Protein AF-A0A1A8UN78-F1 (afdb_monomer_lite)

pLDDT: mean 78.89, std 15.94, range [45.44, 94.69]

Organism: Nothobranchius furzeri (NCBI:txid105023)

InterPro domains:
  IPR003599 Immunoglobulin domain subtype [SM00409] (3-78)
  IPR007110 Immunoglobulin-like domain [PS50835] (1-78)
  IPR013783 Immunoglobulin-like fold [G3DSA:2.60.40.10] (1-80)
  IPR036179 Immunoglobulin-like domain superfamily [SSF48726] (3-70)
  IPR050488 Immunoglobulin Fc region receptor [PTHR11481] (1-78)

Secondary structure (DSSP, 8-state):
-B--SSPEETT--EEEE---SS----BEEEEETTEEE--GGGBSEEEE-S--GGG-EEEEEEETTSS-BPPPEEE-EE-------SS--S-TT--------

Structure (mmCIF, N/CA/C/O backbone):
data_AF-A0A1A8UN78-F1
#
_entry.id   AF-A0A1A8UN78-F1
#
loop_
_atom_site.group_PDB
_atom_site.id
_atom_site.type_symbol
_atom_site.label_atom_id
_atom_site.label_alt_id
_atom_site.label_comp_id
_atom_site.label_asym_id
_atom_site.label_entity_id
_atom_site.label_seq_id
_atom_site.pdbx_PDB_ins_code
_atom_site.Cartn_x
_atom_site.Cartn_y
_atom_site.Cartn_z
_atom_site.occupancy
_atom_site.B_iso_or_equiv
_atom_site.auth_seq_id
_atom_site.auth_comp_id
_atom_site.auth_asym_id
_atom_site.auth_atom_id
_atom_site.pdbx_PDB_model_num
ATOM 1 N N . LEU A 1 1 ? -1.497 -2.773 -9.807 1.00 89.06 1 LEU A N 1
ATOM 2 C CA . LEU A 1 1 ? -1.701 -2.971 -8.364 1.00 89.06 1 LEU A CA 1
ATOM 3 C C . LEU A 1 1 ? -3.036 -3.671 -8.148 1.00 89.06 1 LEU A C 1
ATOM 5 O O . LEU A 1 1 ? -3.996 -3.318 -8.821 1.00 89.06 1 LEU A O 1
ATOM 9 N N . LYS A 1 2 ? -3.098 -4.665 -7.263 1.00 89.62 2 LYS A N 1
ATOM 10 C CA . LYS A 1 2 ? -4.352 -5.190 -6.714 1.00 89.62 2 LYS A CA 1
ATOM 11 C C . LYS A 1 2 ? -4.522 -4.613 -5.316 1.00 89.62 2 LYS A C 1
ATOM 13 O O . LYS A 1 2 ? -3.667 -4.826 -4.458 1.00 89.62 2 LYS A O 1
ATOM 18 N N . ALA A 1 3 ? -5.610 -3.882 -5.143 1.00 89.38 3 ALA A N 1
ATOM 19 C CA . ALA A 1 3 ? -5.991 -3.179 -3.931 1.00 89.38 3 ALA A CA 1
ATOM 20 C C . ALA A 1 3 ? -7.416 -3.596 -3.523 1.00 89.38 3 ALA A C 1
ATOM 22 O O . ALA A 1 3 ? -8.195 -4.002 -4.393 1.00 89.38 3 ALA A O 1
ATOM 23 N N . PRO A 1 4 ? -7.774 -3.518 -2.231 1.00 87.06 4 PRO A N 1
ATOM 24 C CA . PRO A 1 4 ? -9.151 -3.711 -1.796 1.00 87.06 4 PRO A CA 1
ATOM 25 C C . PRO A 1 4 ? -10.068 -2.658 -2.435 1.00 87.06 4 PRO A C 1
ATOM 27 O O . PRO A 1 4 ? -9.753 -1.474 -2.451 1.00 87.06 4 PRO A O 1
ATOM 30 N N . SER A 1 5 ? -11.219 -3.095 -2.950 1.00 85.81 5 SER A N 1
ATOM 31 C CA . SER A 1 5 ? -12.233 -2.198 -3.528 1.00 85.81 5 SER A CA 1
ATOM 32 C C . SER A 1 5 ? -13.165 -1.587 -2.475 1.00 85.81 5 SER A C 1
ATOM 34 O O . SER A 1 5 ? -14.004 -0.750 -2.805 1.00 85.81 5 SER A O 1
ATOM 36 N N . THR A 1 6 ? -13.071 -2.038 -1.226 1.00 85.75 6 THR A N 1
ATOM 37 C CA . THR A 1 6 ? -13.897 -1.582 -0.108 1.00 85.75 6 THR A CA 1
ATOM 38 C C . THR A 1 6 ? -13.041 -0.835 0.907 1.00 85.75 6 THR A C 1
ATOM 40 O O . THR A 1 6 ? -11.858 -1.159 1.047 1.00 85.75 6 THR A O 1
ATOM 43 N N . PRO A 1 7 ? -13.628 0.112 1.657 1.00 86.62 7 PRO A N 1
ATOM 44 C CA . PRO A 1 7 ? -12.929 0.773 2.744 1.00 86.62 7 PRO A CA 1
ATOM 45 C C . PRO A 1 7 ? -12.385 -0.234 3.755 1.00 86.62 7 PRO A C 1
ATOM 47 O O . PRO A 1 7 ? -13.036 -1.227 4.088 1.00 86.62 7 PRO A O 1
ATOM 50 N N . VAL A 1 8 ? -11.185 0.045 4.241 1.00 89.38 8 VAL A N 1
ATOM 51 C CA . VAL A 1 8 ? -10.498 -0.760 5.245 1.00 89.38 8 VAL A CA 1
ATOM 52 C C . VAL A 1 8 ? -10.732 -0.113 6.599 1.00 89.38 8 VAL A C 1
ATOM 54 O O . VAL A 1 8 ? -10.598 1.097 6.737 1.00 89.38 8 VAL A O 1
ATOM 57 N N . TYR A 1 9 ? -11.070 -0.900 7.610 1.00 88.31 9 TYR A N 1
ATOM 58 C CA . TYR A 1 9 ? -11.238 -0.376 8.959 1.00 88.31 9 TYR A CA 1
ATOM 59 C C . TYR A 1 9 ? -9.900 -0.152 9.664 1.00 88.31 9 TYR A C 1
ATOM 61 O O . TYR A 1 9 ? -8.939 -0.901 9.472 1.00 88.31 9 TYR A O 1
ATOM 69 N N . GLU A 1 10 ? -9.849 0.855 10.530 1.00 89.88 10 GLU A N 1
ATOM 70 C CA . GLU A 1 10 ? -8.700 1.045 11.413 1.00 89.88 10 GLU A CA 1
ATOM 71 C C . GLU A 1 10 ? -8.451 -0.179 12.307 1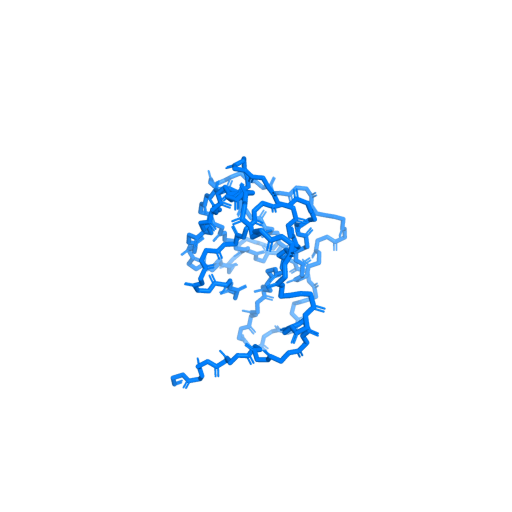.00 89.88 10 GLU A C 1
ATOM 73 O O . GLU A 1 10 ? -9.385 -0.843 12.759 1.00 89.88 10 GLU A O 1
ATOM 78 N N . GLY A 1 11 ? -7.179 -0.487 12.553 1.00 86.62 11 GLY A N 1
ATOM 79 C CA . GLY A 1 11 ? -6.735 -1.664 13.301 1.00 86.62 11 GLY A CA 1
ATOM 80 C C . GLY A 1 11 ? -6.582 -2.937 12.464 1.00 86.62 11 GLY A C 1
ATOM 81 O O . GLY A 1 11 ? -5.940 -3.881 12.922 1.00 86.62 11 GLY A O 1
ATOM 82 N N . TYR A 1 12 ? -7.106 -2.971 11.236 1.00 86.69 12 TYR A N 1
ATOM 83 C CA . TYR A 1 12 ? -7.023 -4.147 10.365 1.00 86.69 12 TYR A CA 1
ATOM 84 C C . TYR A 1 12 ? -5.706 -4.196 9.576 1.00 86.69 12 TYR A C 1
ATOM 86 O O . TYR A 1 12 ? -4.909 -3.256 9.584 1.00 86.69 12 TYR A O 1
ATOM 94 N N . GLU A 1 13 ? -5.466 -5.328 8.912 1.00 88.56 13 GLU A N 1
ATOM 95 C CA . GLU A 1 13 ? -4.346 -5.531 7.992 1.00 88.56 13 GLU A CA 1
ATOM 96 C C . GLU A 1 13 ? -4.822 -5.411 6.540 1.00 88.56 13 GLU A C 1
ATOM 98 O O . GLU A 1 13 ? -5.870 -5.941 6.168 1.00 88.56 13 GLU A O 1
ATOM 103 N N . VAL A 1 14 ? -4.028 -4.734 5.712 1.00 89.69 14 VAL A N 1
ATOM 104 C CA . VAL A 1 14 ? -4.226 -4.663 4.260 1.00 89.69 14 VAL A CA 1
ATOM 105 C C . VAL A 1 14 ? -3.023 -5.251 3.569 1.00 89.69 14 VAL A C 1
ATOM 107 O O . VAL A 1 14 ? -1.883 -4.939 3.909 1.00 89.69 14 VAL A O 1
ATOM 110 N N . VAL A 1 15 ? -3.290 -6.058 2.550 1.00 90.50 15 VAL A N 1
ATOM 111 C CA . VAL A 1 15 ? -2.259 -6.633 1.697 1.00 90.50 15 VAL A CA 1
ATOM 112 C C . VAL A 1 15 ? -2.482 -6.151 0.272 1.00 90.50 15 VAL A C 1
ATOM 114 O O . VAL A 1 15 ? -3.525 -6.410 -0.331 1.00 90.50 15 VAL A O 1
ATOM 117 N N . LEU A 1 16 ? -1.501 -5.428 -0.258 1.00 90.81 16 LEU A N 1
ATOM 118 C CA . LEU A 1 16 ? -1.473 -4.958 -1.635 1.00 90.81 16 LEU A CA 1
ATOM 119 C C . LEU A 1 16 ? -0.551 -5.853 -2.457 1.00 90.81 16 LEU A C 1
ATOM 121 O O . LEU A 1 16 ? 0.548 -6.192 -2.017 1.00 90.81 16 LEU A O 1
ATOM 125 N N . TYR A 1 17 ? -0.978 -6.196 -3.672 1.00 89.00 17 TYR A N 1
ATOM 126 C CA . TYR A 1 17 ? -0.192 -7.043 -4.571 1.00 89.00 17 TYR A CA 1
ATOM 127 C C . TYR A 1 17 ? 0.178 -6.293 -5.846 1.00 89.00 17 TYR A C 1
ATOM 129 O O . TYR A 1 17 ? -0.687 -5.832 -6.599 1.00 89.00 17 TYR A O 1
ATOM 137 N N . CYS A 1 18 ? 1.469 -6.216 -6.136 1.00 88.31 18 CYS A N 1
ATOM 138 C CA . CYS A 1 18 ? 1.972 -5.750 -7.414 1.00 88.31 18 CYS A CA 1
ATOM 139 C C . CYS A 1 18 ? 2.102 -6.939 -8.372 1.00 88.31 18 CYS A C 1
ATOM 141 O O . CYS A 1 18 ? 2.958 -7.801 -8.201 1.00 88.31 18 CYS A O 1
ATOM 143 N N . GLN A 1 19 ? 1.216 -7.010 -9.369 1.00 83.12 19 GLN A N 1
ATOM 144 C CA . GLN A 1 19 ? 1.226 -8.068 -10.378 1.00 83.12 19 GLN A CA 1
ATOM 145 C C . GLN A 1 19 ? 1.583 -7.491 -11.748 1.00 83.12 19 GLN A C 1
ATOM 147 O O . GLN A 1 19 ? 0.889 -6.600 -12.244 1.00 83.12 19 GLN A O 1
ATOM 152 N N . TYR A 1 20 ? 2.621 -8.048 -12.369 1.00 80.50 20 TYR A N 1
ATOM 153 C CA . TYR A 1 20 ? 3.054 -7.715 -13.725 1.00 80.50 20 TYR A CA 1
ATOM 154 C C . TYR A 1 20 ? 2.489 -8.719 -14.735 1.00 80.50 20 TYR A C 1
ATOM 156 O O . TYR A 1 20 ? 2.330 -9.904 -14.435 1.00 80.50 20 TYR A O 1
ATOM 164 N N . ARG A 1 21 ? 2.171 -8.257 -15.950 1.00 71.31 21 ARG A N 1
ATOM 165 C CA . ARG A 1 21 ? 1.798 -9.149 -17.059 1.00 71.31 21 ARG A CA 1
ATOM 166 C C . ARG A 1 21 ? 3.070 -9.645 -17.750 1.00 71.31 21 ARG A C 1
ATOM 168 O O . ARG A 1 21 ? 3.865 -8.839 -18.212 1.00 71.31 21 ARG A O 1
ATOM 175 N N . GLY A 1 22 ? 3.243 -10.963 -17.838 1.00 63.06 22 GLY A N 1
ATOM 176 C CA . GLY A 1 22 ? 4.274 -11.611 -18.662 1.00 63.06 22 GLY A CA 1
ATOM 177 C C . GLY A 1 22 ? 5.675 -11.726 -18.050 1.00 63.06 22 GLY A C 1
ATOM 178 O O . GLY A 1 22 ? 6.417 -12.611 -18.459 1.00 63.06 22 GLY A O 1
ATOM 179 N N . VAL A 1 23 ? 6.034 -10.908 -17.054 1.00 62.72 23 VAL A N 1
ATOM 180 C CA . VAL A 1 23 ? 7.353 -10.964 -16.400 1.00 62.72 23 VAL A CA 1
ATOM 181 C C . VAL A 1 23 ? 7.200 -11.422 -14.950 1.00 62.72 23 VAL A C 1
ATOM 183 O O . VAL A 1 23 ? 6.455 -10.817 -14.182 1.00 62.72 23 VAL A O 1
ATOM 186 N N . HIS A 1 24 ? 7.932 -12.470 -14.560 1.00 62.16 24 HIS A N 1
ATOM 187 C CA . HIS A 1 24 ? 8.108 -12.886 -13.162 1.00 62.16 24 HIS A CA 1
ATOM 188 C C . HIS A 1 24 ? 9.033 -11.903 -12.424 1.00 62.16 24 HIS A C 1
ATOM 190 O O . HIS A 1 24 ? 10.105 -12.272 -11.951 1.00 62.16 24 HIS A O 1
ATOM 196 N N . GLN A 1 25 ? 8.657 -10.625 -12.354 1.00 66.56 25 GLN A N 1
ATOM 197 C CA . GLN A 1 25 ? 9.351 -9.691 -11.476 1.00 66.56 25 GLN A CA 1
ATOM 198 C C . GLN A 1 25 ? 9.067 -10.100 -10.032 1.00 66.56 25 GLN A C 1
ATOM 200 O O . GLN A 1 25 ? 7.920 -10.101 -9.590 1.00 66.56 25 GLN A O 1
ATOM 205 N N . MET A 1 26 ? 10.124 -10.509 -9.331 1.00 72.94 26 MET A N 1
ATOM 206 C CA . MET A 1 26 ? 10.071 -10.848 -7.908 1.00 72.94 26 MET A CA 1
ATOM 207 C C . MET A 1 26 ? 10.054 -9.597 -7.030 1.00 72.94 26 MET A C 1
ATOM 209 O O . MET A 1 26 ? 9.619 -9.677 -5.881 1.00 72.94 26 MET A O 1
ATOM 213 N N . GLU A 1 27 ? 10.467 -8.457 -7.595 1.00 84.81 27 GLU A N 1
ATOM 214 C CA . GLU A 1 27 ? 10.634 -7.208 -6.872 1.00 84.81 27 GLU A CA 1
ATOM 215 C C . GLU A 1 27 ? 9.803 -6.055 -7.450 1.00 84.81 27 GLU A C 1
ATOM 217 O O . GLU A 1 27 ? 9.652 -5.915 -8.668 1.00 84.81 27 GLU A O 1
ATOM 222 N N . ALA A 1 28 ? 9.269 -5.217 -6.563 1.00 88.44 28 ALA A N 1
ATOM 223 C CA . ALA A 1 28 ? 8.515 -4.015 -6.877 1.00 88.44 28 ALA A CA 1
ATOM 224 C C . ALA A 1 28 ? 8.791 -2.917 -5.843 1.00 88.44 28 ALA A C 1
ATOM 226 O O . ALA A 1 28 ? 9.029 -3.181 -4.665 1.00 88.44 28 ALA A O 1
ATOM 227 N N . ILE A 1 29 ? 8.706 -1.672 -6.294 1.00 90.69 29 ILE A N 1
ATOM 228 C CA . ILE A 1 29 ? 8.727 -0.486 -5.444 1.00 90.69 29 ILE A CA 1
ATOM 229 C C . ILE A 1 29 ? 7.282 -0.019 -5.303 1.00 90.69 29 ILE A C 1
ATOM 231 O O . ILE A 1 29 ? 6.596 0.203 -6.301 1.00 90.69 29 ILE A O 1
ATOM 235 N N . PHE A 1 30 ? 6.802 0.109 -4.072 1.00 92.44 30 PHE A N 1
ATOM 236 C CA . PHE A 1 30 ? 5.479 0.661 -3.799 1.00 92.44 30 PHE A CA 1
ATOM 237 C C . PHE A 1 30 ? 5.567 2.159 -3.551 1.00 92.44 30 PHE A C 1
ATOM 239 O O . PHE A 1 30 ? 6.538 2.635 -2.970 1.00 92.44 30 PHE A O 1
ATOM 246 N N . PHE A 1 31 ? 4.524 2.881 -3.943 1.00 93.06 31 PHE A N 1
ATOM 247 C CA . PHE A 1 31 ? 4.395 4.314 -3.725 1.00 93.06 31 PHE A CA 1
ATOM 248 C C . PHE A 1 31 ? 3.076 4.620 -3.019 1.00 93.06 31 PHE A C 1
ATOM 250 O O . PHE A 1 31 ? 2.058 3.990 -3.324 1.00 93.06 31 PHE A O 1
ATOM 257 N N . LYS A 1 32 ? 3.101 5.593 -2.106 1.00 94.69 32 LYS A N 1
ATOM 258 C CA . LYS A 1 32 ? 1.930 6.216 -1.481 1.00 94.69 32 LYS A CA 1
ATOM 259 C C . LYS A 1 32 ? 1.976 7.710 -1.774 1.00 94.69 32 LYS A C 1
ATOM 261 O O . LYS A 1 32 ? 2.957 8.354 -1.425 1.00 94.69 32 LYS A O 1
ATOM 266 N N . ASP A 1 33 ? 0.939 8.244 -2.408 1.00 94.00 33 ASP A N 1
ATOM 267 C CA . ASP A 1 33 ? 0.811 9.668 -2.750 1.00 94.00 33 ASP A CA 1
ATOM 268 C C . ASP A 1 33 ? 2.052 10.222 -3.489 1.00 94.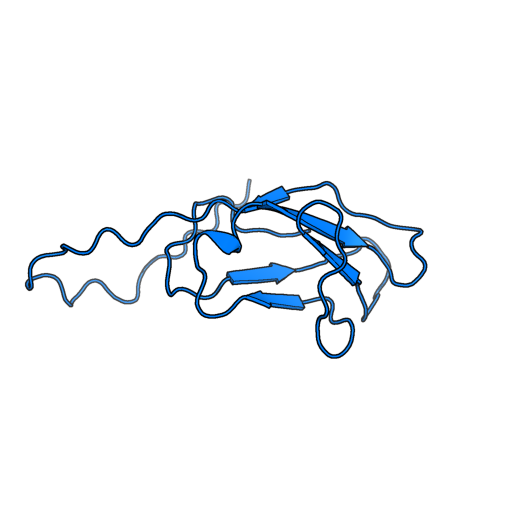00 33 ASP A C 1
ATOM 270 O O . ASP A 1 33 ? 2.473 11.359 -3.292 1.00 94.00 33 ASP A O 1
ATOM 274 N N . GLY A 1 34 ? 2.670 9.382 -4.329 1.00 90.12 34 GLY A N 1
ATOM 275 C CA . GLY A 1 34 ? 3.896 9.690 -5.074 1.00 90.12 34 GLY A CA 1
ATOM 276 C C . GLY A 1 34 ? 5.212 9.429 -4.329 1.00 90.12 34 GLY A C 1
ATOM 277 O O . GLY A 1 34 ? 6.268 9.429 -4.960 1.00 90.12 34 GLY A O 1
ATOM 278 N N . GLU A 1 35 ? 5.184 9.139 -3.028 1.00 91.94 35 GLU A N 1
ATOM 279 C CA . GLU A 1 35 ? 6.380 8.839 -2.233 1.00 91.94 35 GLU A CA 1
ATOM 280 C C . GLU A 1 35 ? 6.659 7.336 -2.164 1.00 91.94 35 GLU A C 1
ATOM 282 O O . GLU A 1 35 ? 5.755 6.531 -1.941 1.00 91.94 35 GLU A O 1
ATOM 287 N N . ALA A 1 36 ? 7.924 6.940 -2.328 1.00 90.50 36 ALA A N 1
ATOM 288 C CA . ALA A 1 36 ? 8.318 5.538 -2.240 1.00 90.50 36 ALA A CA 1
ATOM 289 C C . ALA A 1 36 ? 8.168 5.013 -0.803 1.00 90.50 36 ALA A C 1
ATOM 291 O O . ALA A 1 36 ? 8.713 5.568 0.153 1.00 90.50 36 ALA A O 1
ATOM 292 N N . ILE A 1 37 ? 7.459 3.899 -0.657 1.00 90.38 37 ILE A N 1
ATOM 293 C CA . ILE A 1 37 ? 7.292 3.200 0.612 1.00 90.38 37 ILE A CA 1
ATOM 294 C C . ILE A 1 37 ? 8.521 2.324 0.830 1.00 90.38 37 ILE A C 1
ATOM 296 O O . ILE A 1 37 ? 8.827 1.445 0.023 1.00 90.38 37 ILE A O 1
ATOM 300 N N . ASN A 1 38 ? 9.194 2.516 1.963 1.00 79.88 38 ASN A N 1
ATOM 301 C CA . ASN A 1 38 ? 10.281 1.641 2.387 1.00 79.88 38 ASN A CA 1
ATOM 302 C C . ASN A 1 38 ? 9.714 0.279 2.816 1.00 79.88 38 ASN A C 1
ATOM 304 O O . ASN A 1 38 ? 9.358 0.071 3.977 1.00 79.88 38 ASN A O 1
ATOM 308 N N . SER A 1 39 ? 9.602 -0.647 1.863 1.00 72.00 39 SER A N 1
ATOM 309 C CA . SER A 1 39 ? 9.216 -2.034 2.125 1.00 72.00 39 SER A CA 1
ATOM 310 C C . SER A 1 39 ? 10.462 -2.923 2.234 1.00 72.00 39 SER A C 1
ATOM 312 O O . SER A 1 39 ? 11.370 -2.804 1.407 1.00 72.00 39 SER A O 1
ATOM 314 N N . PRO A 1 40 ? 10.547 -3.816 3.234 1.00 65.31 40 PRO A N 1
ATOM 315 C CA . PRO A 1 40 ? 11.672 -4.734 3.332 1.00 65.31 40 PRO A CA 1
ATOM 316 C C . PRO A 1 40 ? 11.687 -5.678 2.120 1.00 65.31 40 PRO A C 1
ATOM 318 O O . PRO A 1 40 ? 10.689 -6.330 1.812 1.00 65.31 40 PRO A O 1
ATOM 321 N N . ASN A 1 41 ? 12.847 -5.764 1.463 1.00 65.75 41 ASN A N 1
ATOM 322 C CA . ASN A 1 41 ? 13.157 -6.661 0.340 1.00 65.75 41 ASN A CA 1
ATOM 323 C C . ASN A 1 41 ? 12.458 -6.358 -0.994 1.00 65.75 41 ASN A C 1
ATOM 325 O O . ASN A 1 41 ? 12.375 -7.262 -1.822 1.00 65.75 41 ASN A O 1
ATOM 329 N N . ASN A 1 42 ? 11.951 -5.134 -1.209 1.00 72.06 42 ASN A N 1
ATOM 330 C CA . ASN A 1 42 ? 11.276 -4.744 -2.457 1.00 72.06 42 ASN A CA 1
ATOM 331 C C . ASN A 1 42 ? 10.260 -5.798 -2.922 1.00 72.06 42 ASN A C 1
ATOM 333 O O . ASN A 1 42 ? 10.215 -6.130 -4.097 1.00 72.06 42 ASN A O 1
ATOM 337 N N . SER A 1 43 ? 9.503 -6.411 -2.010 1.00 81.81 43 SER A N 1
ATOM 338 C CA . SER A 1 43 ? 8.627 -7.530 -2.368 1.00 81.81 43 SER A CA 1
ATOM 339 C C . SER A 1 43 ? 7.530 -7.079 -3.336 1.00 81.81 43 SER A C 1
ATOM 341 O O . SER A 1 43 ? 7.128 -5.923 -3.339 1.00 81.81 43 SER A O 1
ATOM 343 N N . THR A 1 44 ? 6.965 -7.995 -4.123 1.00 87.56 44 THR A N 1
ATOM 344 C CA . THR A 1 44 ? 5.718 -7.741 -4.874 1.00 87.56 44 THR A CA 1
ATOM 345 C 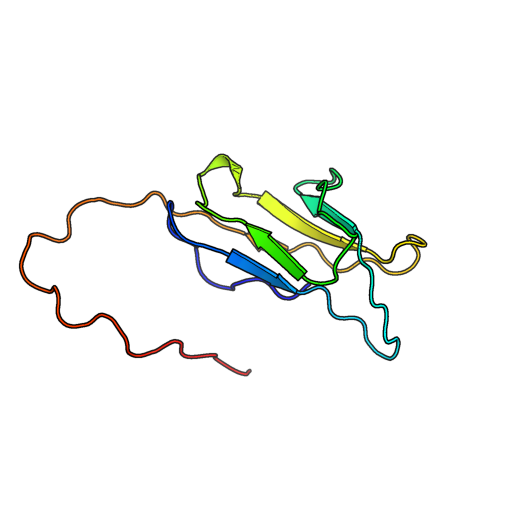C . THR A 1 44 ? 4.487 -7.620 -3.973 1.00 87.56 44 THR A C 1
ATOM 347 O O . THR A 1 44 ? 3.394 -7.327 -4.461 1.00 87.56 44 THR A O 1
ATOM 350 N N . ILE A 1 45 ? 4.645 -7.840 -2.668 1.00 89.31 45 ILE A N 1
ATOM 351 C CA . ILE A 1 45 ? 3.584 -7.790 -1.669 1.00 89.31 45 ILE A CA 1
ATOM 352 C C . ILE A 1 45 ? 3.917 -6.700 -0.653 1.00 89.31 45 ILE A C 1
ATOM 354 O O . ILE A 1 45 ? 4.986 -6.717 -0.046 1.00 89.31 45 ILE A O 1
ATOM 358 N N . LEU A 1 46 ? 2.974 -5.789 -0.427 1.00 90.19 46 LEU A N 1
ATOM 359 C CA . LEU A 1 46 ? 3.054 -4.804 0.645 1.00 90.19 46 LEU A CA 1
ATOM 360 C C . LEU A 1 46 ? 1.968 -5.088 1.676 1.00 90.19 46 LEU A C 1
ATOM 362 O O . LEU A 1 46 ? 0.779 -5.015 1.370 1.00 90.19 46 LEU A O 1
ATOM 366 N N . THR A 1 47 ? 2.387 -5.368 2.906 1.00 90.19 47 THR A N 1
ATOM 367 C CA . THR A 1 47 ? 1.483 -5.570 4.038 1.00 90.19 47 THR A CA 1
ATOM 368 C C . THR A 1 47 ? 1.512 -4.352 4.948 1.00 90.19 47 THR A C 1
ATOM 370 O O . THR A 1 47 ? 2.539 -4.040 5.552 1.00 90.19 47 THR A O 1
ATOM 373 N N . ILE A 1 48 ? 0.369 -3.686 5.073 1.00 90.44 48 ILE A N 1
ATOM 374 C CA . ILE A 1 48 ? 0.150 -2.580 6.003 1.00 90.44 48 ILE A CA 1
ATOM 375 C C . ILE A 1 48 ? -0.589 -3.150 7.208 1.00 90.44 48 ILE A C 1
ATOM 377 O O . ILE A 1 48 ? -1.755 -3.531 7.112 1.00 90.44 48 ILE A O 1
ATOM 381 N N . LYS A 1 49 ? 0.106 -3.232 8.341 1.00 89.94 49 LYS A N 1
ATOM 382 C CA . LYS A 1 49 ? -0.457 -3.720 9.605 1.00 89.94 49 LYS A CA 1
ATOM 383 C C . LYS A 1 49 ? -0.975 -2.559 10.432 1.00 89.94 49 LYS A C 1
ATOM 385 O O . LYS A 1 49 ? -0.367 -1.493 10.414 1.00 89.94 49 LYS A O 1
ATOM 390 N N . ASN A 1 50 ? -2.025 -2.809 11.213 1.00 88.94 50 ASN A N 1
ATOM 391 C CA . ASN A 1 50 ? -2.624 -1.812 12.097 1.00 88.94 50 ASN A CA 1
ATOM 392 C C . ASN A 1 50 ? -2.941 -0.518 11.331 1.00 88.94 50 ASN A C 1
ATOM 394 O O . ASN A 1 50 ? -2.374 0.547 11.592 1.00 88.94 50 ASN A O 1
ATOM 398 N N . VAL A 1 51 ? -3.797 -0.652 10.316 1.00 90.50 51 VAL A N 1
ATOM 399 C CA . VAL A 1 51 ? -4.208 0.455 9.454 1.00 90.50 51 VAL A CA 1
ATOM 400 C C . VAL A 1 51 ? -4.790 1.584 10.305 1.00 90.50 51 VAL A C 1
ATOM 402 O O . VAL A 1 51 ? -5.532 1.365 11.256 1.00 90.50 51 VAL A O 1
ATOM 405 N N . THR A 1 52 ? -4.437 2.811 9.954 1.00 91.25 52 THR A N 1
ATOM 406 C CA . THR A 1 52 ? -4.914 4.048 10.587 1.00 91.25 52 THR A CA 1
ATOM 407 C C . THR A 1 52 ? -5.243 5.044 9.494 1.00 91.25 52 THR A C 1
ATOM 409 O O . THR A 1 52 ? -4.791 4.868 8.359 1.00 91.25 52 THR A O 1
ATOM 412 N N . GLN A 1 53 ? -5.944 6.124 9.821 1.00 90.50 53 GLN A N 1
ATOM 413 C CA . GLN A 1 53 ? -6.294 7.168 8.855 1.00 90.50 53 GLN A CA 1
ATOM 414 C C . GLN A 1 53 ? -5.097 7.747 8.066 1.00 90.50 53 GLN A C 1
ATOM 416 O O . GLN A 1 53 ? -5.262 8.215 6.948 1.00 90.50 53 GLN A O 1
ATOM 421 N N . LYS A 1 54 ? -3.863 7.648 8.585 1.00 90.94 54 LYS A N 1
ATOM 422 C CA . LYS A 1 54 ? -2.635 8.059 7.869 1.00 90.94 54 LYS A CA 1
ATOM 423 C C . LYS A 1 54 ? -2.292 7.184 6.659 1.00 90.94 54 LYS A C 1
ATOM 425 O O . LYS A 1 54 ? -1.520 7.599 5.798 1.00 90.94 54 LYS A O 1
ATOM 430 N N . HIS A 1 55 ? -2.818 5.965 6.627 1.00 92.25 55 HIS A N 1
ATOM 431 C CA . HIS A 1 55 ? -2.623 5.005 5.547 1.00 92.25 55 HIS A CA 1
ATOM 432 C C . HIS A 1 55 ? -3.659 5.169 4.426 1.00 92.25 55 HIS A C 1
ATOM 434 O O . HIS A 1 55 ? -3.583 4.463 3.430 1.00 92.25 55 HIS A O 1
ATOM 440 N N . GLU A 1 56 ? -4.617 6.088 4.561 1.00 93.38 56 GLU A N 1
ATOM 441 C CA . GLU A 1 56 ? -5.468 6.489 3.442 1.00 93.38 56 GLU A CA 1
ATOM 442 C C . GLU A 1 56 ? -4.639 7.267 2.409 1.00 93.38 56 GLU A C 1
ATOM 444 O O . GLU A 1 56 ? -3.753 8.050 2.777 1.00 93.38 56 GLU A O 1
ATOM 449 N N . GLY A 1 57 ? -4.881 7.015 1.122 1.00 94.38 57 GLY A N 1
ATOM 450 C CA . GLY A 1 57 ? -4.155 7.677 0.037 1.00 94.38 57 GLY A CA 1
ATOM 451 C C . GLY A 1 57 ? -4.192 6.933 -1.296 1.00 94.38 57 GLY A C 1
ATOM 452 O O . GLY A 1 57 ? -4.816 5.872 -1.431 1.00 94.38 57 GLY A O 1
ATOM 453 N N . PHE A 1 58 ? -3.489 7.483 -2.284 1.00 94.69 58 PHE A N 1
ATOM 454 C CA . PHE A 1 58 ? -3.267 6.845 -3.578 1.00 94.69 58 PHE A CA 1
ATOM 455 C C . PHE A 1 58 ? -2.057 5.923 -3.520 1.00 94.69 58 PHE A C 1
ATOM 457 O O . PHE A 1 58 ? -0.951 6.338 -3.189 1.00 94.69 58 PHE A O 1
ATOM 464 N N . TYR A 1 59 ? -2.259 4.662 -3.881 1.00 94.00 59 TYR A N 1
ATOM 465 C CA . TYR A 1 59 ? -1.206 3.663 -3.932 1.00 94.00 59 TYR A CA 1
ATOM 466 C C . TYR A 1 59 ? -0.914 3.259 -5.370 1.00 94.00 59 TYR A C 1
ATOM 468 O O . TYR A 1 59 ? -1.824 3.007 -6.162 1.00 94.00 59 TYR A O 1
ATOM 476 N N . SER A 1 60 ? 0.366 3.127 -5.698 1.00 93.38 60 SER A N 1
ATOM 477 C CA . SER A 1 60 ? 0.823 2.519 -6.947 1.00 93.38 60 SER A CA 1
ATOM 478 C C . SER A 1 60 ? 2.029 1.622 -6.691 1.00 93.38 60 SER A C 1
ATOM 480 O O . SER A 1 60 ? 2.597 1.598 -5.598 1.00 93.38 60 SER A O 1
ATOM 482 N N . CYS A 1 61 ? 2.399 0.825 -7.685 1.00 91.12 61 CYS A N 1
ATOM 483 C CA . CYS A 1 61 ? 3.656 0.095 -7.663 1.00 91.12 61 CYS A CA 1
ATOM 484 C C . CYS A 1 61 ? 4.373 0.238 -9.000 1.00 91.12 61 CYS A C 1
ATOM 486 O O . CYS A 1 61 ? 3.723 0.366 -10.042 1.00 91.12 61 CYS A O 1
ATOM 488 N N . ALA A 1 62 ? 5.699 0.201 -8.967 1.00 89.75 62 ALA A N 1
ATOM 489 C CA . ALA A 1 62 ? 6.541 0.195 -10.148 1.00 89.75 62 ALA A CA 1
ATOM 490 C C . ALA A 1 62 ? 7.596 -0.907 -10.075 1.00 89.75 62 ALA A C 1
ATOM 492 O O . ALA A 1 62 ? 7.978 -1.363 -8.994 1.00 89.75 62 ALA A O 1
ATOM 493 N N . SER A 1 63 ? 8.086 -1.311 -11.240 1.00 86.94 63 SER A N 1
ATOM 494 C CA . SER A 1 63 ? 9.240 -2.187 -11.350 1.00 86.94 63 SER A CA 1
ATOM 495 C C . SER A 1 63 ? 10.496 -1.499 -10.816 1.00 86.94 63 SER A C 1
ATOM 497 O O . SER A 1 63 ? 10.600 -0.273 -10.817 1.00 86.94 63 SER A O 1
ATOM 499 N N . THR A 1 64 ? 11.477 -2.283 -10.370 1.00 83.44 64 THR A N 1
ATOM 500 C CA . THR A 1 64 ? 12.738 -1.752 -9.823 1.00 83.44 64 THR A CA 1
ATOM 501 C C . THR A 1 64 ? 13.552 -0.946 -10.839 1.00 83.44 64 THR A C 1
ATOM 503 O O . THR A 1 64 ? 14.333 -0.084 -10.450 1.00 83.44 64 THR A O 1
ATOM 506 N N . ASP A 1 65 ? 13.340 -1.171 -12.139 1.00 82.56 65 ASP A N 1
ATOM 507 C CA . ASP A 1 65 ? 13.920 -0.386 -13.234 1.00 82.56 65 ASP A CA 1
ATOM 508 C C . ASP A 1 65 ? 13.077 0.842 -13.633 1.00 82.56 65 ASP A C 1
ATOM 510 O O . ASP A 1 65 ? 13.455 1.570 -14.552 1.00 82.56 65 ASP A O 1
ATOM 514 N N . GLY A 1 66 ? 11.929 1.066 -12.983 1.00 79.75 66 GLY A N 1
ATOM 515 C CA . GLY A 1 66 ? 11.035 2.205 -13.208 1.00 79.75 66 GLY A CA 1
ATOM 516 C C . GLY A 1 66 ? 10.305 2.209 -14.556 1.00 79.75 66 GLY A C 1
ATOM 517 O O . GLY A 1 66 ? 9.603 3.169 -14.862 1.00 79.75 66 GLY A O 1
ATOM 518 N N . LYS A 1 67 ? 10.450 1.163 -15.381 1.00 82.38 67 LYS A N 1
ATOM 519 C CA . LYS A 1 67 ? 9.860 1.119 -16.732 1.00 82.38 67 LYS A CA 1
ATOM 520 C C . LYS A 1 67 ? 8.380 0.768 -16.741 1.00 82.38 67 LYS A C 1
ATOM 522 O O . LYS A 1 67 ? 7.673 1.125 -17.681 1.00 82.38 67 LYS A O 1
ATOM 527 N N . MET A 1 68 ? 7.918 0.028 -15.738 1.00 84.88 68 MET A N 1
ATOM 528 C CA . MET A 1 68 ? 6.535 -0.423 -15.636 1.00 84.88 68 MET A CA 1
ATOM 529 C C . MET A 1 68 ? 5.946 0.105 -14.339 1.00 84.88 68 MET A C 1
ATOM 531 O O . MET A 1 68 ? 6.358 -0.319 -13.267 1.00 84.88 68 MET A O 1
ATOM 535 N N . GLN A 1 69 ? 4.960 0.992 -14.436 1.00 88.88 69 GLN A N 1
ATOM 536 C CA . GLN A 1 69 ? 4.222 1.502 -13.284 1.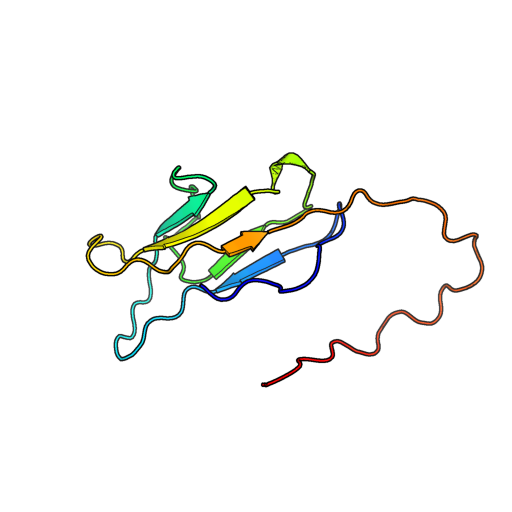00 88.88 69 GLN A CA 1
ATOM 537 C C . GLN A 1 69 ? 2.741 1.161 -13.420 1.00 88.88 69 GLN A C 1
ATOM 539 O O . GLN A 1 69 ? 2.164 1.211 -14.509 1.00 88.88 69 GLN A O 1
ATOM 544 N N . SER A 1 70 ? 2.120 0.766 -12.314 1.00 90.12 70 SER A N 1
ATOM 545 C CA . SER A 1 70 ? 0.688 0.511 -12.272 1.00 90.12 70 SER A CA 1
ATOM 546 C C . SER A 1 70 ? -0.107 1.812 -12.173 1.00 90.12 70 SER A C 1
ATOM 548 O O . SER A 1 70 ? 0.387 2.760 -11.565 1.00 90.12 70 SER A O 1
ATOM 550 N N . PRO A 1 71 ? -1.371 1.839 -12.636 1.00 90.88 71 PRO A N 1
ATOM 551 C CA . PRO A 1 71 ? -2.268 2.940 -12.304 1.00 90.88 71 PRO A CA 1
ATOM 552 C C . PRO A 1 71 ? -2.401 3.090 -10.784 1.00 90.88 71 PRO A C 1
ATOM 554 O O . PRO A 1 71 ? -2.277 2.109 -10.038 1.00 90.88 71 PRO A O 1
ATOM 557 N N . GLU A 1 72 ? -2.658 4.318 -10.348 1.00 92.38 72 GLU A N 1
ATOM 558 C CA . GLU A 1 72 ? -2.927 4.629 -8.950 1.00 92.38 72 GLU A CA 1
ATOM 559 C C . GLU A 1 72 ? -4.276 4.048 -8.519 1.00 92.38 72 GLU A C 1
ATOM 561 O O . GLU A 1 72 ? -5.235 3.981 -9.289 1.00 92.38 72 GLU A O 1
ATOM 566 N N . SER A 1 73 ? -4.343 3.580 -7.278 1.00 92.38 73 SER A N 1
ATOM 567 C CA . SER A 1 73 ? -5.552 3.042 -6.658 1.00 92.38 73 SER A CA 1
ATOM 568 C C . SER A 1 73 ? -5.759 3.705 -5.306 1.00 92.38 73 SER A C 1
ATOM 570 O O . SER A 1 73 ? -4.844 3.737 -4.487 1.00 92.38 73 SER A O 1
ATOM 572 N N . TRP A 1 74 ? -6.959 4.227 -5.069 1.00 92.81 74 TRP A N 1
ATOM 573 C CA . TRP A 1 74 ? -7.305 4.845 -3.794 1.00 92.81 74 TRP A CA 1
ATOM 574 C C . TRP A 1 74 ? -7.583 3.780 -2.735 1.00 92.81 74 TRP A C 1
ATOM 576 O O . TRP A 1 74 ? -8.451 2.924 -2.923 1.00 92.81 74 TRP A O 1
ATOM 586 N N . ILE A 1 75 ? -6.872 3.850 -1.613 1.00 92.62 75 ILE A N 1
ATOM 587 C CA . ILE A 1 75 ? -7.152 3.050 -0.422 1.00 92.62 75 ILE A CA 1
ATOM 588 C C . ILE A 1 75 ? -7.872 3.948 0.567 1.00 92.62 75 ILE A C 1
ATOM 590 O O . ILE A 1 75 ? -7.258 4.856 1.117 1.00 92.62 75 ILE A O 1
ATOM 594 N N . SER A 1 76 ? -9.157 3.683 0.802 1.00 91.31 76 SER A N 1
ATOM 595 C CA . SER A 1 76 ? -9.919 4.410 1.817 1.00 91.31 76 SER A CA 1
ATOM 596 C C . SER A 1 76 ? 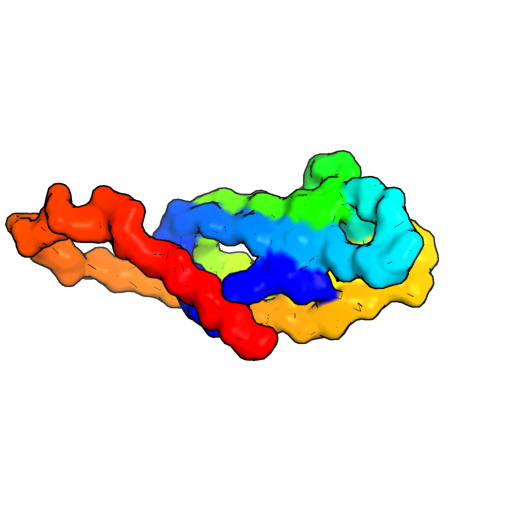-9.840 3.715 3.170 1.00 91.31 76 SER A C 1
ATOM 598 O O . SER A 1 76 ? -10.016 2.494 3.255 1.00 91.31 76 SER A O 1
ATOM 600 N N . VAL A 1 77 ? -9.619 4.498 4.227 1.00 91.69 77 VAL A N 1
ATOM 601 C CA . VAL A 1 77 ? -9.594 4.017 5.610 1.00 91.69 77 VAL A CA 1
ATOM 602 C C . VAL A 1 77 ? -10.792 4.570 6.367 1.00 91.69 77 VAL A C 1
ATOM 604 O O . VAL A 1 77 ? -10.925 5.771 6.595 1.00 91.69 77 VAL A O 1
ATOM 607 N N . SER A 1 78 ? -11.666 3.669 6.801 1.00 88.31 78 SER A N 1
ATOM 608 C CA . SER A 1 78 ? -12.795 4.004 7.657 1.00 88.31 78 SER A CA 1
ATOM 609 C C . SER A 1 78 ? -12.380 3.976 9.128 1.00 88.31 78 SER A C 1
ATOM 611 O O . SER A 1 78 ? -11.851 2.954 9.579 1.00 88.31 78 SER A O 1
ATOM 613 N N . PRO A 1 79 ? -12.662 5.042 9.902 1.00 80.44 79 PRO A N 1
ATOM 614 C CA . PRO A 1 79 ? -12.425 5.027 11.336 1.00 80.44 79 PRO A CA 1
ATOM 615 C C . PRO A 1 79 ? -13.227 3.892 11.961 1.00 80.44 79 PRO A C 1
ATOM 617 O O . PRO A 1 79 ? -14.395 3.674 11.608 1.00 80.44 79 PRO A O 1
ATOM 620 N N . TYR A 1 80 ? -12.611 3.153 12.881 1.00 68.38 80 TYR A N 1
ATOM 621 C CA . TYR A 1 80 ? -13.333 2.118 13.607 1.00 68.38 80 TYR A CA 1
ATOM 622 C C . TYR A 1 80 ? -14.425 2.795 14.444 1.00 68.38 80 TYR A C 1
ATOM 624 O O . TYR A 1 80 ? -14.155 3.419 15.472 1.00 68.38 80 TYR A O 1
ATOM 632 N N . ARG A 1 81 ? -15.685 2.704 14.003 1.00 58.91 81 ARG A N 1
ATOM 633 C CA . ARG A 1 81 ? -16.829 3.087 14.834 1.00 58.91 81 ARG A CA 1
ATOM 634 C C . ARG A 1 81 ? -17.000 2.018 15.904 1.00 58.91 81 ARG A C 1
ATOM 636 O O . ARG A 1 81 ? -17.753 1.065 15.726 1.00 58.91 81 ARG A O 1
ATOM 643 N N . GLY A 1 82 ? -16.295 2.172 17.018 1.00 61.4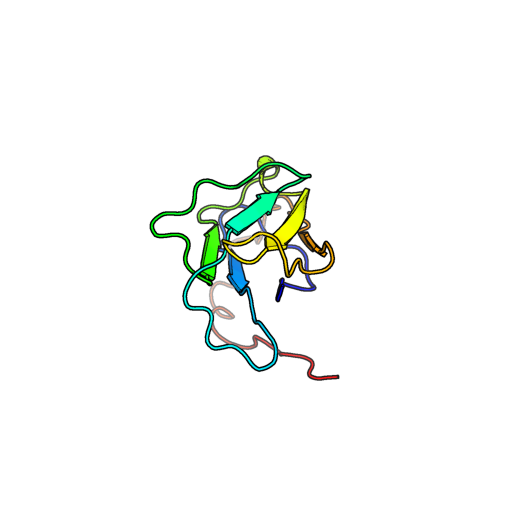4 82 GLY A N 1
ATOM 644 C CA . GLY A 1 82 ? -16.584 1.404 18.220 1.00 61.44 82 GLY A CA 1
ATOM 645 C C . GLY A 1 82 ? -18.025 1.659 18.664 1.00 61.44 82 GLY A C 1
ATOM 646 O O . GLY A 1 82 ? -18.325 2.744 19.152 1.00 61.44 82 GLY A O 1
ATOM 647 N N . ASN A 1 83 ? -18.904 0.687 18.404 1.00 46.78 83 ASN A N 1
ATOM 648 C CA . ASN A 1 83 ? -20.068 0.275 19.200 1.00 46.78 83 ASN A CA 1
ATOM 649 C C . ASN A 1 83 ? -20.856 -0.799 18.427 1.00 46.78 83 ASN A C 1
ATOM 651 O O . ASN A 1 83 ? -21.967 -0.562 17.960 1.00 46.78 83 ASN A O 1
ATOM 655 N N . PHE A 1 84 ? -20.294 -2.005 18.312 1.00 47.09 84 PHE A N 1
ATOM 656 C CA . PHE A 1 84 ? -21.147 -3.190 18.365 1.00 47.09 84 PHE A CA 1
ATOM 657 C C . PHE A 1 84 ? -21.304 -3.503 19.849 1.00 47.09 84 PHE A C 1
ATOM 659 O O . PHE A 1 84 ? -20.369 -3.959 20.506 1.00 47.09 84 PHE A O 1
ATOM 666 N N . THR A 1 85 ? -22.459 -3.139 20.398 1.00 45.44 85 THR A N 1
ATOM 667 C CA . THR A 1 85 ? -22.919 -3.596 21.707 1.00 45.44 85 THR A CA 1
ATOM 668 C C . THR A 1 85 ? -22.676 -5.098 21.806 1.00 45.44 85 THR A C 1
ATOM 670 O O . THR A 1 85 ? -22.959 -5.842 20.871 1.00 45.44 85 THR A O 1
ATOM 673 N N . SER A 1 86 ? -22.125 -5.527 22.935 1.00 55.28 86 SER A N 1
ATOM 674 C CA . SER A 1 86 ? -21.813 -6.907 23.291 1.00 55.28 86 SER A CA 1
ATOM 675 C C . SER A 1 86 ? -23.044 -7.820 23.240 1.00 55.28 86 SER A C 1
ATOM 677 O O . SER A 1 86 ? -23.647 -8.124 24.261 1.00 55.28 86 SER A O 1
ATOM 679 N N . LYS A 1 87 ? -23.434 -8.235 22.035 1.00 49.03 87 LYS A N 1
ATOM 680 C CA . LYS A 1 87 ? -24.174 -9.448 21.665 1.00 49.03 87 LYS A CA 1
ATOM 681 C C . LYS A 1 87 ? -24.214 -9.505 20.137 1.00 49.03 87 LYS A C 1
ATOM 683 O O . LYS A 1 87 ? -25.222 -9.166 19.542 1.00 49.03 87 LYS A O 1
ATOM 688 N N . GLU A 1 88 ? -23.085 -9.851 19.529 1.00 56.44 88 GLU A N 1
ATOM 689 C CA . GLU A 1 88 ? -23.045 -10.688 18.319 1.00 56.44 88 GLU A CA 1
ATOM 690 C C . GLU A 1 88 ? -21.591 -11.133 18.076 1.00 56.44 88 GLU A C 1
ATOM 692 O O . GLU A 1 88 ? -21.000 -10.948 17.016 1.00 56.44 88 GLU A O 1
ATOM 697 N N . GLU A 1 89 ? -20.979 -11.732 19.098 1.00 53.41 89 GLU A N 1
ATOM 698 C CA . GLU A 1 89 ? -19.656 -12.366 19.023 1.00 53.41 89 GLU A CA 1
ATOM 699 C C . GLU A 1 89 ? -19.759 -13.770 18.377 1.00 53.41 89 GLU A C 1
ATOM 701 O O . GLU A 1 89 ? -19.121 -14.733 18.794 1.00 53.41 89 GLU A O 1
ATOM 706 N N . THR A 1 90 ? -20.636 -13.935 17.374 1.00 50.06 90 THR A N 1
ATOM 707 C CA . THR A 1 90 ? -20.840 -15.200 16.634 1.00 50.06 90 THR A CA 1
ATOM 708 C C . THR A 1 90 ? -21.268 -14.967 15.176 1.00 50.06 90 THR A C 1
ATOM 710 O O . THR A 1 90 ? -22.157 -15.626 14.652 1.00 50.06 90 THR A O 1
ATOM 713 N N . ALA A 1 91 ? -20.599 -14.049 14.475 1.00 45.81 91 ALA A N 1
ATOM 714 C CA . ALA A 1 91 ? -20.564 -14.042 13.001 1.00 45.81 91 ALA A CA 1
ATOM 715 C C . ALA A 1 91 ? -19.135 -13.838 12.452 1.00 45.81 91 ALA A C 1
ATOM 717 O O . ALA A 1 91 ? -18.920 -13.427 11.314 1.00 45.81 91 ALA A O 1
ATOM 718 N N . ILE A 1 92 ? -18.134 -14.139 13.282 1.00 57.75 92 ILE A N 1
ATOM 719 C CA . ILE A 1 92 ? -16.707 -14.068 12.975 1.00 57.75 92 ILE A CA 1
ATOM 720 C C . ILE A 1 92 ? -16.329 -15.375 12.251 1.00 57.75 92 ILE A C 1
ATOM 722 O O . ILE A 1 92 ? -16.145 -16.389 12.916 1.00 57.75 92 ILE A O 1
ATOM 726 N N . SER A 1 93 ? -16.316 -15.401 10.907 1.00 52.16 93 SER A N 1
ATOM 727 C CA . SER A 1 93 ? -15.512 -16.317 10.038 1.00 52.16 93 SER A CA 1
ATOM 728 C C . SER A 1 93 ? -16.062 -16.535 8.615 1.00 52.16 93 SER A C 1
ATOM 730 O O . SER A 1 93 ? -15.385 -17.159 7.798 1.00 52.16 93 SER A O 1
ATOM 732 N N . GLY A 1 94 ? -17.246 -16.030 8.262 1.00 50.50 94 GLY A N 1
ATOM 733 C CA . GLY A 1 94 ? -17.856 -16.286 6.952 1.00 50.50 94 GLY A CA 1
ATOM 734 C C . GLY A 1 94 ? -17.958 -15.049 6.063 1.00 50.50 94 GLY A C 1
ATOM 735 O O . GLY A 1 94 ? -18.601 -14.085 6.446 1.00 50.50 94 GLY A O 1
ATOM 736 N N . TRP A 1 95 ? -17.423 -15.153 4.840 1.00 49.72 95 TRP A N 1
ATOM 737 C CA . TRP A 1 95 ? -17.753 -14.341 3.651 1.00 49.72 95 TRP A CA 1
ATOM 738 C C . TRP A 1 95 ? -16.859 -13.150 3.296 1.00 49.72 95 TRP A C 1
ATOM 740 O O . TRP A 1 95 ? -17.304 -12.017 3.142 1.00 49.72 95 TRP A O 1
ATOM 750 N N . TRP A 1 96 ? -15.622 -13.464 2.919 1.00 48.59 96 TRP A N 1
ATOM 751 C CA . TRP A 1 96 ? -14.954 -12.725 1.848 1.00 48.59 96 TRP A CA 1
ATOM 752 C C . TRP A 1 96 ? -15.594 -13.135 0.510 1.00 48.59 96 TRP A C 1
ATOM 754 O O . TRP A 1 96 ? -15.279 -14.191 -0.039 1.00 48.59 96 TRP A O 1
ATOM 764 N N . LYS A 1 97 ? -16.549 -12.348 -0.001 1.00 53.22 97 LYS A N 1
ATOM 765 C CA . LYS A 1 97 ? -17.044 -12.503 -1.378 1.00 53.22 97 LYS A CA 1
ATOM 766 C C . LYS A 1 97 ? -16.151 -11.696 -2.317 1.00 53.22 97 LYS A C 1
ATOM 768 O O . LYS A 1 97 ? -16.282 -10.481 -2.409 1.00 53.22 97 LYS A O 1
ATOM 773 N N . TRP A 1 98 ? -15.263 -12.375 -3.034 1.00 55.66 98 TRP A N 1
ATOM 774 C CA . TRP A 1 98 ? -14.615 -11.807 -4.212 1.00 55.66 98 TRP A CA 1
ATOM 775 C C . TRP A 1 98 ? -15.665 -11.698 -5.323 1.00 55.66 98 TRP A C 1
ATOM 777 O O . TRP A 1 98 ? -16.117 -12.719 -5.840 1.00 55.66 98 TRP A O 1
ATOM 787 N N . ILE A 1 99 ? -16.084 -10.483 -5.682 1.00 51.56 99 ILE A N 1
ATOM 788 C CA . ILE A 1 99 ? -16.783 -10.270 -6.953 1.00 51.56 99 ILE A CA 1
ATOM 789 C C . ILE A 1 99 ? -15.701 -10.302 -8.029 1.00 51.56 99 ILE A C 1
ATOM 791 O O . ILE A 1 99 ? -14.939 -9.352 -8.196 1.00 51.56 99 ILE A O 1
ATOM 795 N N . ILE A 1 100 ? -15.599 -11.443 -8.702 1.00 46.66 100 ILE A N 1
ATOM 796 C CA . ILE A 1 100 ? -14.988 -11.525 -10.024 1.00 46.66 100 ILE A CA 1
ATOM 797 C C . ILE A 1 100 ? -16.000 -10.858 -10.958 1.00 46.66 100 ILE A C 1
ATOM 799 O O . ILE A 1 100 ? -17.134 -11.332 -11.046 1.00 46.66 100 ILE A O 1
ATOM 803 N N . VAL A 1 101 ? -15.623 -9.737 -11.574 1.00 48.19 101 VAL A N 1
ATOM 804 C CA . VAL A 1 101 ? -16.298 -9.266 -12.791 1.00 48.19 101 VAL A CA 1
ATOM 805 C C . VAL A 1 101 ? -15.683 -9.971 -13.990 1.00 48.19 101 VAL A C 1
ATOM 807 O O . VAL A 1 101 ? -14.449 -10.200 -13.952 1.00 48.19 101 VAL A O 1
#

Radius of gyration: 15.78 Å; chains: 1; bounding box: 38×26×42 Å

Foldseek 3Di:
DDFDPDADEAQAKTKDAQDDPPDPQQAKFKDFQNHTDPDPPRGRIDMDGRDDQVPFGWMKIAGPVRPDIDDTDTHHYDYPPPDPPPPDPDPPDDDPDDPDD

Sequence (101 aa):
LKAPSTPVYEGYEVVLYCQYRGVHQMEAIFFKDGEAINSPNNSTILTIKNVTQKHEGFYSCASTDGKMQSPESWISVSPYRGNFTSKEETAISGWWKWIIV